Protein AF-A0A392RI21-F1 (afdb_monomer)

pLDDT: mean 90.42, std 6.4, range [50.53, 97.06]

Foldseek 3Di:
DFDADPVRDDPVNVLVVLDDPVVPPDPVVSCVVSCVVVDDDDDADDDDPVQDDDDDFDADPVRPDTPCVPHDDDDPVSQVSRCVVVVHPDRDPD

InterPro domains:
  IPR007855 RNA-dependent RNA polymerase [PTHR23079] (1-94)
  IPR057596 RDRP, core domain [PF05183] (6-94)

Mean predicted aligned error: 6.27 Å

Secondary structure (DSSP, 8-state):
-PPPPTT---HHHHHHHH---TT---HHHHHHHHHGGGS---------GGG---PPP-B-TTSS-BSSTT-----HHHHHHHHHHHT-SS----

Sequence (94 aa):
MFARTTTGLTADSIRAWMGDFSRIKNVAKYAARLGQSFGSSTETLSVSRNEIEIIDDVMCTRGKYVFSDGIGKISLEFARRVAEKCGYDSMPSA

Radius of gyration: 18.58 Å; Cα contacts (8 Å, |Δi|>4): 46; chains: 1; bounding box: 58×23×43 Å

Solvent-accessible surface area (backbone atoms only — not comparable to full-atom values): 6477 Å² total; per-residue (Å²): 135,78,77,68,47,99,83,67,52,39,73,63,59,52,51,57,70,77,44,91,58,84,88,50,79,50,67,69,63,38,52,55,59,62,49,57,78,72,56,90,76,83,88,75,78,91,77,58,77,91,78,60,81,91,76,82,78,47,59,44,100,78,70,82,46,70,77,37,77,96,63,85,87,77,55,72,70,56,43,44,55,43,20,59,75,73,69,46,96,58,66,68,94,121

Organism: NCBI:txid97028

Structure (mmCIF, N/CA/C/O backbone):
data_AF-A0A392RI21-F1
#
_entry.id   AF-A0A392RI21-F1
#
loop_
_atom_site.group_PDB
_atom_site.id
_atom_site.type_symbol
_atom_site.label_atom_id
_atom_site.label_alt_id
_atom_site.label_comp_id
_atom_site.label_asym_id
_atom_site.label_entity_id
_atom_site.label_seq_id
_atom_site.pdbx_PDB_ins_code
_atom_site.Cartn_x
_atom_site.Cartn_y
_atom_site.Cartn_z
_atom_site.occupancy
_atom_site.B_iso_or_equiv
_atom_site.auth_seq_id
_atom_site.auth_comp_id
_atom_site.auth_asym_id
_atom_site.auth_atom_id
_atom_site.pdbx_PDB_model_num
ATOM 1 N N . MET A 1 1 ? 21.557 1.382 -20.742 1.00 50.53 1 MET A N 1
ATOM 2 C CA . MET A 1 1 ? 22.359 0.405 -19.974 1.00 50.53 1 MET A CA 1
ATOM 3 C C . MET A 1 1 ? 22.488 0.943 -18.559 1.00 50.53 1 MET A C 1
ATOM 5 O O . MET A 1 1 ? 22.936 2.071 -18.417 1.00 50.53 1 MET A O 1
ATOM 9 N N . PHE A 1 2 ? 22.011 0.221 -17.543 1.00 69.19 2 PHE A N 1
ATOM 10 C CA . PHE A 1 2 ? 22.170 0.639 -16.143 1.00 69.19 2 PHE A CA 1
ATOM 11 C C . PHE A 1 2 ? 23.513 0.133 -15.609 1.00 69.19 2 PHE A C 1
ATOM 13 O O . PHE A 1 2 ? 23.929 -0.973 -15.963 1.00 69.19 2 PHE A O 1
ATOM 20 N N . ALA A 1 3 ? 24.187 0.936 -14.785 1.00 73.88 3 ALA A N 1
ATOM 21 C CA . ALA A 1 3 ? 25.427 0.524 -14.141 1.00 73.88 3 ALA A CA 1
ATOM 22 C C . ALA A 1 3 ? 25.161 -0.682 -13.226 1.00 73.88 3 ALA A C 1
ATOM 24 O O . ALA A 1 3 ? 24.184 -0.693 -12.474 1.00 73.88 3 ALA A O 1
ATOM 25 N N . ARG A 1 4 ? 26.010 -1.710 -13.313 1.00 72.25 4 ARG A N 1
ATOM 26 C CA . ARG A 1 4 ? 25.983 -2.836 -12.372 1.00 72.25 4 ARG A CA 1
ATOM 27 C C . ARG A 1 4 ? 26.671 -2.405 -11.084 1.00 72.25 4 ARG A C 1
ATOM 29 O O . ARG A 1 4 ? 27.716 -1.758 -11.142 1.00 72.25 4 ARG A O 1
ATOM 36 N N . THR A 1 5 ? 26.108 -2.772 -9.939 1.00 81.31 5 THR A N 1
ATOM 37 C CA . THR A 1 5 ? 26.807 -2.597 -8.662 1.00 81.31 5 THR A CA 1
ATOM 38 C C . THR A 1 5 ? 27.947 -3.612 -8.544 1.00 81.31 5 THR A C 1
ATOM 40 O O . THR A 1 5 ? 27.971 -4.629 -9.241 1.00 81.31 5 THR A O 1
ATOM 43 N N . THR A 1 6 ? 28.870 -3.383 -7.611 1.00 80.12 6 THR A N 1
ATOM 44 C CA . THR A 1 6 ? 29.926 -4.347 -7.245 1.00 80.12 6 THR A CA 1
ATOM 45 C C . THR A 1 6 ? 29.371 -5.688 -6.750 1.00 80.12 6 THR A C 1
ATOM 47 O O . THR A 1 6 ? 30.056 -6.700 -6.828 1.00 80.12 6 THR A O 1
ATOM 50 N N . THR A 1 7 ? 28.115 -5.709 -6.293 1.00 83.50 7 THR A N 1
ATOM 51 C CA . THR A 1 7 ? 27.374 -6.904 -5.858 1.00 83.50 7 THR A CA 1
ATOM 52 C C . THR A 1 7 ? 26.557 -7.567 -6.974 1.00 83.50 7 THR A C 1
ATOM 54 O O . THR A 1 7 ? 25.868 -8.550 -6.724 1.00 83.50 7 THR A O 1
ATOM 57 N N . GLY A 1 8 ? 26.600 -7.042 -8.205 1.00 83.62 8 GLY A N 1
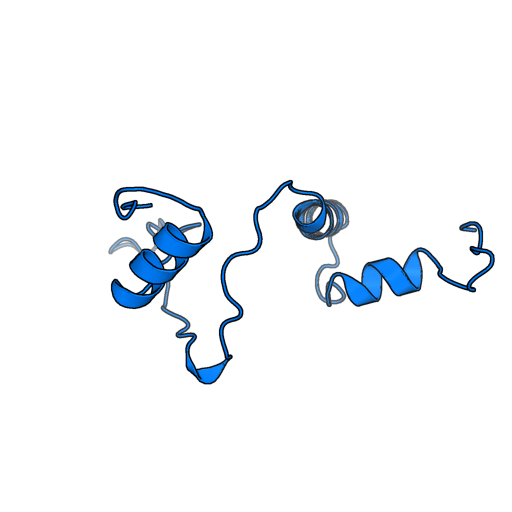ATOM 58 C CA . GLY A 1 8 ? 25.847 -7.577 -9.343 1.00 83.62 8 GLY A CA 1
ATOM 59 C C . GLY A 1 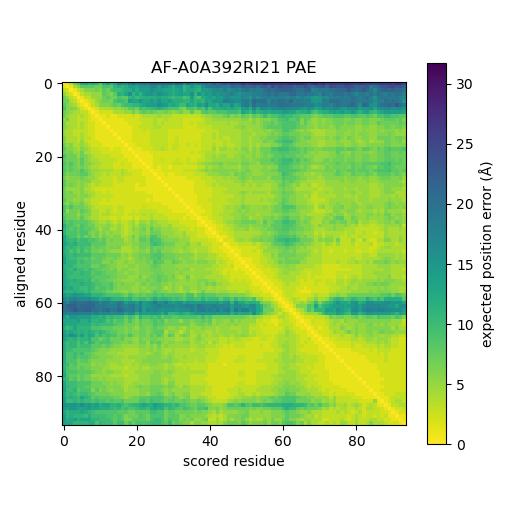8 ? 24.360 -7.199 -9.372 1.00 83.62 8 GLY A C 1
ATOM 60 O O . GLY A 1 8 ? 23.635 -7.684 -10.240 1.00 83.62 8 GLY A O 1
ATOM 61 N N . LEU A 1 9 ? 23.899 -6.314 -8.480 1.00 88.00 9 LEU A N 1
ATOM 62 C CA . LEU A 1 9 ? 22.531 -5.797 -8.508 1.00 88.00 9 LEU A CA 1
ATOM 63 C C . LEU A 1 9 ? 22.319 -4.915 -9.742 1.00 88.00 9 LEU A C 1
ATOM 65 O O . LEU A 1 9 ? 23.188 -4.139 -10.152 1.00 88.00 9 LEU A O 1
ATOM 69 N N . THR A 1 10 ? 21.129 -5.032 -10.325 1.00 90.88 10 THR A N 1
ATOM 70 C CA . THR A 1 10 ? 20.706 -4.260 -11.493 1.00 90.88 10 THR A CA 1
ATOM 71 C C . THR A 1 10 ? 19.398 -3.530 -11.207 1.00 90.88 10 THR A C 1
ATOM 73 O O . THR A 1 10 ? 18.610 -3.930 -10.350 1.00 90.88 10 THR A O 1
ATOM 76 N N . ALA A 1 11 ? 19.112 -2.477 -11.974 1.00 89.31 11 ALA A N 1
ATOM 77 C CA . ALA A 1 11 ? 17.808 -1.817 -11.913 1.00 89.31 11 ALA A CA 1
ATOM 78 C C . ALA A 1 11 ? 16.645 -2.771 -12.253 1.00 89.31 11 ALA A C 1
ATOM 80 O O . ALA A 1 11 ? 15.507 -2.517 -11.870 1.00 89.31 11 ALA A O 1
ATOM 81 N N . ASP A 1 12 ? 16.910 -3.850 -12.992 1.00 89.19 12 ASP A N 1
ATOM 82 C CA . ASP A 1 12 ? 15.914 -4.874 -13.298 1.00 89.19 12 ASP A CA 1
ATOM 83 C C . ASP A 1 12 ? 15.604 -5.754 -12.083 1.00 89.19 12 ASP A C 1
ATOM 85 O O . ASP A 1 12 ? 14.442 -5.873 -11.704 1.00 89.19 12 ASP A O 1
ATOM 89 N N . SER A 1 13 ? 16.636 -6.238 -11.383 1.00 89.50 13 SER A N 1
ATOM 90 C CA . SER A 1 13 ? 16.452 -7.022 -10.156 1.00 89.50 13 SER A CA 1
ATOM 91 C C . SER A 1 13 ? 15.780 -6.218 -9.039 1.00 89.50 13 SER A C 1
ATOM 93 O O . SER A 1 13 ? 14.975 -6.768 -8.296 1.00 89.50 13 SER A O 1
ATOM 95 N N . ILE A 1 14 ? 16.060 -4.912 -8.938 1.00 90.62 14 ILE A N 1
ATOM 96 C CA . ILE A 1 14 ? 15.386 -4.031 -7.968 1.00 90.62 14 ILE A CA 1
ATOM 97 C C . ILE A 1 14 ? 13.896 -3.901 -8.306 1.00 90.62 14 ILE A C 1
ATOM 99 O O . ILE A 1 14 ? 13.057 -4.094 -7.432 1.00 90.62 14 ILE A O 1
ATOM 103 N N . ARG A 1 15 ? 13.546 -3.635 -9.573 1.00 91.31 15 ARG A N 1
ATOM 104 C CA . ARG A 1 15 ? 12.138 -3.528 -9.992 1.00 91.31 15 ARG A CA 1
ATOM 105 C C . ARG A 1 15 ? 11.372 -4.836 -9.792 1.00 91.31 15 ARG A C 1
ATOM 107 O O . ARG A 1 15 ? 10.221 -4.783 -9.379 1.00 91.31 15 ARG A O 1
ATOM 114 N N . ALA A 1 16 ? 12.005 -5.984 -10.038 1.00 90.81 16 ALA A N 1
ATOM 115 C CA . ALA A 1 16 ? 11.406 -7.295 -9.783 1.00 90.81 16 ALA A CA 1
ATOM 116 C C . ALA A 1 16 ? 11.166 -7.553 -8.284 1.00 90.81 16 ALA A C 1
ATOM 118 O O . ALA A 1 16 ? 10.160 -8.153 -7.917 1.00 90.81 16 ALA A O 1
ATOM 119 N N . TRP A 1 17 ? 12.060 -7.069 -7.414 1.00 91.06 17 TRP A N 1
ATOM 120 C CA . TRP A 1 17 ? 11.889 -7.148 -5.961 1.00 91.06 17 TRP A CA 1
ATOM 121 C C . TRP A 1 17 ? 10.752 -6.252 -5.442 1.00 91.06 17 TRP A C 1
ATOM 123 O O . TRP A 1 17 ? 10.050 -6.640 -4.513 1.00 91.06 17 TRP A O 1
ATOM 133 N N . MET A 1 18 ? 10.528 -5.085 -6.058 1.00 92.44 18 MET A N 1
ATOM 134 C CA . MET A 1 18 ? 9.459 -4.152 -5.661 1.00 92.44 18 MET A CA 1
ATOM 135 C C . MET A 1 18 ? 8.043 -4.714 -5.885 1.00 92.44 18 MET A C 1
ATOM 137 O O . MET A 1 18 ? 7.100 -4.256 -5.243 1.00 92.44 18 MET A O 1
ATOM 141 N N . GLY A 1 19 ? 7.879 -5.679 -6.795 1.00 91.62 19 GLY A N 1
ATOM 142 C CA . GLY A 1 19 ? 6.604 -6.340 -7.073 1.00 91.62 19 GLY A CA 1
ATOM 143 C C . GLY A 1 19 ? 6.413 -6.709 -8.544 1.00 91.62 19 G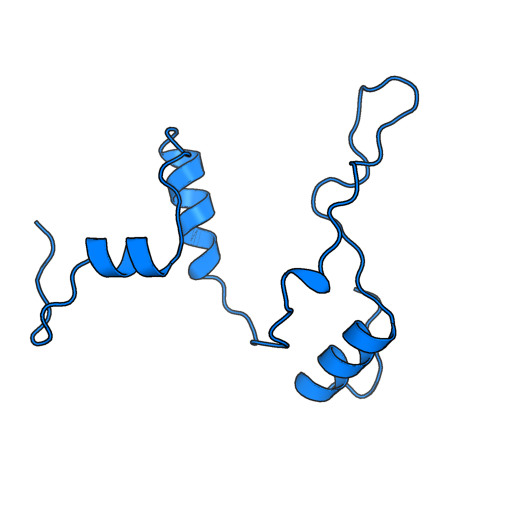LY A C 1
ATOM 144 O O . GLY A 1 19 ? 7.213 -6.356 -9.413 1.00 91.62 19 GLY A O 1
ATOM 145 N N . ASP A 1 20 ? 5.318 -7.413 -8.838 1.00 93.00 20 ASP A N 1
ATOM 146 C CA . ASP A 1 20 ? 4.937 -7.747 -10.212 1.00 93.00 20 ASP A CA 1
ATOM 147 C C . ASP A 1 20 ? 4.027 -6.669 -10.818 1.00 93.00 20 ASP A C 1
ATOM 149 O O . ASP A 1 20 ? 2.838 -6.564 -10.513 1.00 93.00 20 ASP A O 1
ATOM 153 N N . PHE A 1 21 ? 4.598 -5.887 -11.732 1.00 92.12 21 PHE A N 1
ATOM 154 C CA . PHE A 1 21 ? 3.896 -4.853 -12.494 1.00 92.12 21 PHE A CA 1
ATOM 155 C C . PHE A 1 21 ? 3.716 -5.227 -13.974 1.00 92.12 21 PHE A C 1
ATOM 157 O O . PHE A 1 21 ? 3.310 -4.383 -14.775 1.00 92.12 21 PHE A O 1
ATOM 164 N N . SER A 1 22 ? 4.003 -6.476 -14.364 1.00 91.38 22 SER A N 1
ATOM 165 C CA . SER A 1 22 ? 4.011 -6.935 -15.767 1.00 91.38 22 SER A CA 1
ATOM 166 C C . SER A 1 22 ? 2.670 -6.739 -16.489 1.00 91.38 22 SER A C 1
ATOM 168 O O . SER A 1 22 ? 2.623 -6.547 -17.706 1.00 91.38 22 SER A O 1
ATOM 170 N N . ARG A 1 23 ? 1.562 -6.723 -15.738 1.00 95.19 23 ARG A N 1
ATOM 171 C CA . ARG A 1 23 ? 0.205 -6.504 -16.264 1.00 95.19 23 ARG A CA 1
ATOM 172 C C . ARG A 1 23 ? -0.085 -5.035 -16.611 1.00 95.19 23 ARG A C 1
ATOM 174 O O . ARG A 1 23 ? -1.053 -4.765 -17.323 1.00 95.19 23 ARG A O 1
ATOM 181 N N . ILE A 1 24 ? 0.730 -4.080 -16.150 1.00 94.06 24 ILE A N 1
ATOM 182 C CA . ILE A 1 24 ? 0.529 -2.640 -16.369 1.00 94.06 24 ILE A CA 1
ATOM 183 C C . ILE A 1 24 ? 1.284 -2.192 -17.625 1.00 94.06 24 ILE A C 1
ATOM 185 O O . ILE A 1 24 ? 2.452 -1.826 -17.581 1.00 94.06 24 ILE A O 1
ATOM 189 N N . LYS A 1 25 ? 0.588 -2.179 -18.765 1.00 95.12 25 LYS A N 1
ATOM 190 C CA . LYS A 1 25 ? 1.180 -1.805 -20.066 1.00 95.12 25 LYS A CA 1
ATOM 191 C C . LYS A 1 25 ? 1.285 -0.294 -20.291 1.00 95.12 25 LYS A C 1
ATOM 193 O O . LYS A 1 25 ? 2.058 0.160 -21.128 1.00 95.12 25 LYS A O 1
ATOM 198 N N . ASN A 1 26 ? 0.477 0.495 -19.584 1.00 97.06 26 ASN A N 1
ATOM 199 C CA . ASN A 1 26 ? 0.500 1.949 -19.706 1.00 97.06 26 ASN A CA 1
ATOM 200 C C . ASN A 1 26 ? 1.676 2.526 -18.905 1.00 97.06 26 ASN A C 1
ATOM 202 O O . ASN A 1 26 ? 1.724 2.362 -17.688 1.00 97.06 26 ASN A O 1
ATOM 206 N N . VAL A 1 27 ? 2.579 3.234 -19.588 1.00 94.81 27 VAL A N 1
ATOM 207 C CA . VAL A 1 27 ? 3.832 3.750 -19.009 1.00 94.81 27 VAL A CA 1
ATOM 208 C C . VAL A 1 27 ? 3.586 4.704 -17.837 1.00 94.81 27 VAL A C 1
ATOM 210 O O . VAL A 1 27 ? 4.244 4.581 -16.808 1.00 94.81 27 VAL A O 1
ATOM 213 N N . ALA A 1 28 ? 2.611 5.612 -17.948 1.00 95.69 28 ALA A N 1
ATOM 214 C CA . ALA A 1 28 ? 2.302 6.560 -16.879 1.00 95.69 28 ALA A CA 1
ATOM 215 C C . ALA A 1 28 ? 1.760 5.847 -15.628 1.00 95.69 28 ALA A C 1
ATOM 217 O O . ALA A 1 28 ? 2.225 6.102 -14.519 1.00 95.69 28 ALA A O 1
ATOM 218 N N . LYS A 1 29 ? 0.832 4.893 -15.800 1.00 94.62 29 LYS A N 1
ATOM 219 C CA . LYS A 1 29 ? 0.319 4.070 -14.690 1.00 94.62 29 LYS A CA 1
ATOM 220 C C . LYS A 1 29 ? 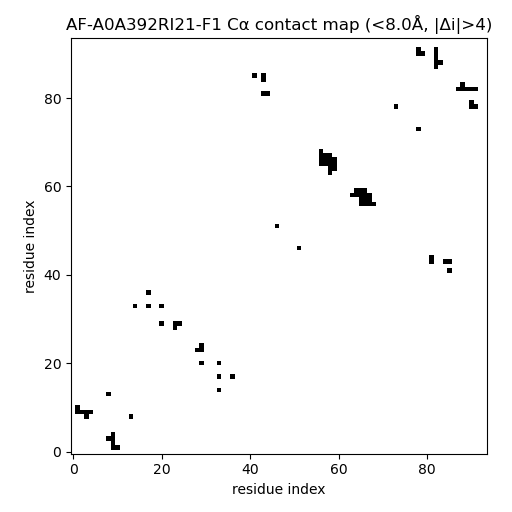1.408 3.190 -14.078 1.00 94.62 29 LYS A C 1
ATOM 222 O O . LYS A 1 29 ? 1.437 3.039 -12.861 1.00 94.62 29 LYS A O 1
ATOM 227 N N . TYR A 1 30 ? 2.291 2.627 -14.902 1.00 94.12 30 TYR A N 1
ATOM 228 C CA . TYR A 1 30 ? 3.421 1.820 -14.445 1.00 94.12 30 TYR A CA 1
ATOM 229 C C . TYR A 1 30 ? 4.345 2.649 -13.551 1.00 94.12 30 TYR A C 1
ATOM 231 O O . TYR A 1 30 ? 4.605 2.260 -12.416 1.00 94.12 30 TYR A O 1
ATOM 239 N N . ALA A 1 31 ? 4.771 3.823 -14.027 1.00 93.00 31 ALA A N 1
ATOM 240 C CA . ALA A 1 31 ? 5.634 4.722 -13.270 1.00 93.00 31 ALA A CA 1
ATOM 241 C C . ALA A 1 31 ? 4.973 5.177 -11.959 1.00 93.00 31 ALA A C 1
ATOM 243 O O . ALA A 1 31 ? 5.622 5.161 -10.917 1.00 93.00 31 ALA A O 1
ATOM 244 N N . ALA A 1 32 ? 3.676 5.506 -11.987 1.00 93.38 32 ALA A N 1
ATOM 245 C CA . ALA A 1 32 ? 2.935 5.900 -10.792 1.00 93.38 32 ALA A CA 1
ATOM 246 C C . ALA A 1 32 ? 2.866 4.780 -9.738 1.00 93.38 32 ALA A C 1
ATOM 248 O O . ALA A 1 32 ? 3.050 5.049 -8.555 1.00 93.38 32 ALA A O 1
ATOM 249 N N . ARG A 1 33 ? 2.636 3.524 -10.148 1.00 92.75 33 ARG A N 1
ATOM 250 C CA . ARG A 1 33 ? 2.580 2.372 -9.228 1.00 92.75 33 ARG A CA 1
ATOM 251 C C . ARG A 1 33 ? 3.951 1.979 -8.697 1.00 92.75 33 ARG A C 1
ATOM 253 O O . ARG A 1 33 ? 4.074 1.745 -7.502 1.00 92.75 33 ARG A O 1
ATOM 260 N N . LEU A 1 34 ? 4.975 1.993 -9.547 1.00 93.25 34 LEU A N 1
ATOM 261 C CA . LEU A 1 34 ? 6.358 1.793 -9.116 1.00 93.25 34 LEU A CA 1
ATOM 262 C C . LEU A 1 34 ? 6.782 2.871 -8.104 1.00 93.25 34 LEU A C 1
ATOM 264 O O . LEU A 1 34 ? 7.461 2.580 -7.126 1.00 93.25 34 LEU A O 1
ATOM 268 N N . GLY A 1 35 ? 6.331 4.111 -8.319 1.00 93.06 35 GLY A N 1
ATOM 269 C CA . GLY A 1 35 ? 6.597 5.245 -7.442 1.00 93.06 35 GLY A CA 1
ATOM 270 C C . GLY A 1 35 ? 6.045 5.100 -6.022 1.00 93.06 35 GLY A C 1
ATOM 271 O O . GLY A 1 35 ? 6.598 5.702 -5.107 1.00 93.06 35 GLY A O 1
ATOM 272 N N . GLN A 1 36 ? 5.010 4.277 -5.805 1.00 91.25 36 GLN A N 1
ATOM 273 C CA . GLN A 1 36 ? 4.429 4.066 -4.470 1.00 91.25 36 GLN A CA 1
ATOM 274 C C . GLN A 1 36 ? 5.439 3.460 -3.489 1.00 91.25 36 GLN A C 1
ATOM 276 O O . GLN A 1 36 ? 5.409 3.781 -2.305 1.00 91.25 36 GLN A O 1
ATOM 281 N N . SER A 1 37 ? 6.383 2.655 -3.981 1.00 90.25 37 SER A N 1
ATOM 282 C CA . SER A 1 37 ? 7.451 2.062 -3.170 1.00 90.25 37 SER A CA 1
ATOM 283 C C . SER A 1 37 ? 8.497 3.070 -2.677 1.00 90.25 37 SER A C 1
ATOM 285 O O . SER A 1 37 ? 9.323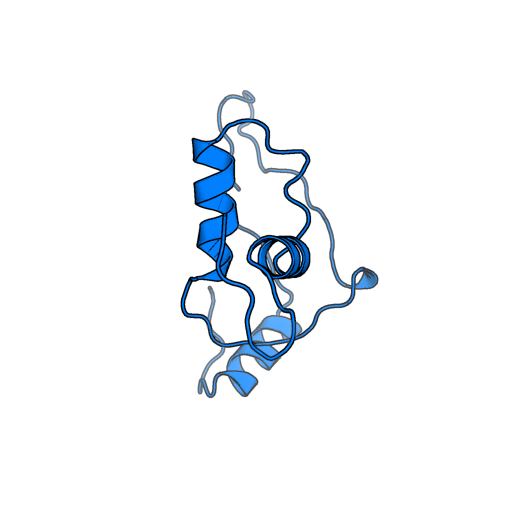 2.715 -1.844 1.00 90.25 37 SER A O 1
ATOM 287 N N . PHE A 1 38 ? 8.500 4.304 -3.192 1.00 91.31 38 PHE A N 1
ATOM 288 C CA . PHE A 1 38 ? 9.400 5.373 -2.744 1.00 91.31 38 PHE A CA 1
ATOM 289 C C . PHE A 1 38 ? 8.740 6.326 -1.739 1.00 91.31 38 PHE A C 1
ATOM 291 O O . PHE A 1 38 ? 9.370 7.293 -1.310 1.00 91.31 38 PHE A O 1
ATOM 298 N N . GLY A 1 39 ? 7.479 6.078 -1.371 1.00 90.81 39 GLY A N 1
ATOM 299 C CA . GLY A 1 39 ? 6.829 6.797 -0.283 1.00 90.81 39 GLY A CA 1
ATOM 300 C C . GLY A 1 39 ? 7.534 6.514 1.043 1.00 90.81 39 GLY A C 1
ATOM 301 O O . GLY A 1 39 ? 7.877 5.372 1.338 1.00 90.81 39 GLY A O 1
ATOM 302 N N . SER A 1 40 ? 7.747 7.552 1.850 1.00 93.31 40 SER A N 1
ATOM 303 C CA . SER A 1 40 ? 8.194 7.358 3.229 1.00 93.31 40 SER A CA 1
ATOM 304 C C . SER A 1 40 ? 7.043 6.770 4.044 1.00 93.31 40 SER A C 1
ATOM 306 O O . SER A 1 40 ? 5.955 7.346 4.080 1.00 93.31 40 SER A O 1
ATOM 308 N N . SER A 1 41 ? 7.271 5.626 4.683 1.00 91.00 41 SER A N 1
ATOM 309 C CA . SER A 1 41 ? 6.274 4.944 5.508 1.00 91.00 41 SER A CA 1
ATOM 310 C C . SER A 1 41 ? 6.937 4.233 6.680 1.00 91.00 41 SER A C 1
ATOM 312 O O . SER A 1 41 ? 8.035 3.696 6.535 1.00 91.00 41 SER A O 1
ATOM 314 N N . THR A 1 42 ? 6.240 4.161 7.810 1.00 90.25 42 THR A N 1
ATOM 315 C CA . THR A 1 42 ? 6.638 3.324 8.946 1.00 90.25 42 THR A CA 1
ATOM 316 C C . THR A 1 42 ? 6.078 1.920 8.747 1.00 90.25 42 THR A C 1
ATOM 318 O O . THR A 1 42 ? 4.871 1.753 8.590 1.00 90.25 42 THR A O 1
ATOM 321 N N . GLU A 1 43 ? 6.939 0.904 8.745 1.00 90.81 43 GLU A N 1
ATOM 322 C CA . GLU A 1 43 ? 6.500 -0.493 8.674 1.00 90.81 43 GLU A CA 1
ATOM 323 C C . GLU A 1 43 ? 5.740 -0.872 9.955 1.00 90.81 43 GLU A C 1
ATOM 325 O O . GLU A 1 43 ? 6.224 -0.646 11.064 1.00 90.81 43 GLU A O 1
ATOM 330 N N . THR A 1 44 ? 4.532 -1.424 9.804 1.00 91.06 44 THR A N 1
ATOM 331 C CA . THR A 1 44 ? 3.634 -1.746 10.922 1.00 91.06 44 THR A CA 1
ATOM 332 C C . THR A 1 44 ? 3.560 -3.251 11.169 1.00 91.06 44 THR A C 1
ATOM 334 O O . THR A 1 44 ? 4.279 -3.777 12.001 1.00 91.06 44 THR A O 1
ATOM 337 N N . LEU A 1 45 ? 2.710 -4.010 10.499 1.00 91.50 45 LEU A N 1
ATOM 338 C CA . LEU A 1 45 ? 2.582 -5.442 10.769 1.00 91.50 45 LEU A CA 1
ATOM 339 C C . LEU A 1 45 ? 2.563 -6.211 9.460 1.00 91.50 45 LEU A C 1
ATOM 341 O O . LEU A 1 45 ? 1.960 -5.784 8.479 1.00 91.50 45 LEU A O 1
ATOM 345 N N . SER A 1 46 ? 3.203 -7.376 9.469 1.00 92.62 46 SER A N 1
ATOM 346 C CA . SER A 1 46 ? 3.035 -8.355 8.401 1.00 92.62 46 SER A CA 1
ATOM 347 C C . SER A 1 46 ? 1.697 -9.068 8.590 1.00 92.62 46 SER A C 1
ATOM 349 O O . SER A 1 46 ? 1.436 -9.596 9.669 1.00 92.62 46 SER A O 1
ATOM 351 N N . VAL A 1 47 ? 0.866 -9.076 7.548 1.00 92.50 47 VAL A N 1
ATOM 352 C CA . VAL A 1 47 ? -0.460 -9.713 7.542 1.00 92.50 47 VAL A CA 1
ATOM 353 C C . VAL A 1 47 ? -0.424 -10.928 6.626 1.00 92.50 47 VAL A C 1
ATOM 355 O O . VAL A 1 47 ? 0.021 -10.834 5.479 1.00 92.50 47 VAL A O 1
ATOM 358 N N . SER A 1 48 ? -0.870 -12.079 7.125 1.00 93.38 48 SER A N 1
ATOM 359 C CA . SER A 1 48 ? -0.972 -13.289 6.314 1.00 93.38 48 SER A CA 1
ATOM 360 C C . SER A 1 48 ? -2.098 -13.159 5.290 1.00 93.38 48 SER A C 1
ATOM 362 O O . SER A 1 48 ? -3.114 -12.516 5.538 1.00 93.38 48 SER A O 1
ATOM 364 N N . ARG A 1 49 ? -1.983 -13.847 4.147 1.00 92.38 49 ARG A N 1
ATOM 365 C CA . ARG A 1 49 ? -3.054 -13.875 3.131 1.00 92.38 49 ARG A CA 1
ATOM 366 C C . ARG A 1 49 ? -4.393 -14.376 3.683 1.00 92.38 49 ARG A C 1
ATOM 368 O O . ARG A 1 49 ? -5.426 -13.965 3.177 1.00 92.38 49 ARG A O 1
ATOM 375 N N . ASN A 1 50 ? -4.369 -15.227 4.708 1.00 94.06 50 ASN A N 1
ATOM 376 C CA . ASN A 1 50 ? -5.576 -15.778 5.332 1.00 94.06 50 ASN A CA 1
ATOM 377 C C . ASN A 1 50 ? -6.285 -14.778 6.262 1.00 94.06 50 ASN A C 1
ATOM 379 O O . ASN A 1 50 ? -7.395 -15.046 6.706 1.00 94.06 50 ASN A O 1
ATOM 383 N N . GLU A 1 51 ? -5.642 -13.652 6.572 1.00 92.31 51 GLU A N 1
ATOM 384 C CA . GLU A 1 51 ? -6.186 -12.566 7.394 1.00 92.31 51 GLU A CA 1
ATOM 385 C C . GLU A 1 51 ? -6.699 -11.401 6.522 1.00 92.31 51 GLU A C 1
ATOM 387 O O . GLU A 1 51 ? -7.058 -10.348 7.044 1.00 92.31 51 GLU A O 1
ATOM 392 N N . ILE A 1 52 ? -6.711 -11.571 5.192 1.00 94.50 52 ILE A N 1
ATOM 393 C CA . ILE A 1 52 ? -7.133 -10.558 4.220 1.00 94.50 52 ILE A CA 1
ATOM 394 C C . ILE A 1 52 ? -8.450 -10.990 3.579 1.00 94.50 52 ILE A C 1
ATOM 396 O O . ILE A 1 52 ? -8.542 -12.055 2.970 1.00 94.50 52 ILE A O 1
ATOM 400 N N . GLU A 1 53 ? -9.442 -10.110 3.649 1.00 94.50 53 GLU A N 1
ATOM 401 C CA . GLU A 1 53 ? -10.708 -10.236 2.933 1.00 94.50 53 GLU A CA 1
ATOM 402 C C . GLU A 1 53 ? -10.761 -9.204 1.800 1.00 94.50 53 GLU A C 1
ATOM 404 O O . GLU A 1 53 ? -10.482 -8.022 2.013 1.00 94.50 53 GLU A O 1
ATOM 409 N N . ILE A 1 54 ? -11.115 -9.645 0.588 1.00 92.50 54 ILE A N 1
ATOM 410 C CA . ILE A 1 54 ? -11.413 -8.736 -0.524 1.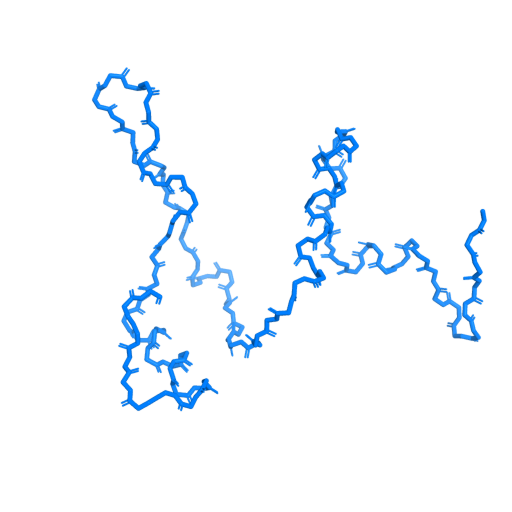00 92.50 54 ILE A CA 1
ATOM 411 C C . ILE A 1 54 ? -12.910 -8.450 -0.485 1.00 92.50 54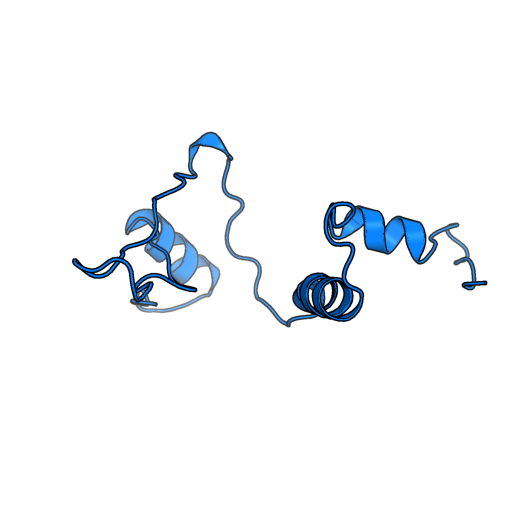 ILE A C 1
ATOM 413 O O . ILE A 1 54 ? -13.716 -9.352 -0.697 1.00 92.50 54 ILE A O 1
ATOM 417 N N . ILE A 1 55 ? -13.255 -7.197 -0.205 1.00 92.38 55 ILE A N 1
ATOM 418 C CA . ILE A 1 55 ? -14.635 -6.721 -0.112 1.00 92.38 55 ILE A CA 1
ATOM 419 C C . ILE A 1 55 ? -14.971 -5.970 -1.400 1.00 92.38 55 ILE A C 1
ATOM 421 O O . ILE A 1 55 ? -14.149 -5.198 -1.898 1.00 92.38 55 ILE A O 1
ATOM 425 N N . ASP A 1 56 ? -16.175 -6.189 -1.923 1.00 91.94 56 ASP A N 1
ATOM 426 C CA . ASP A 1 56 ? -16.664 -5.477 -3.100 1.00 91.94 56 ASP A CA 1
ATOM 427 C C . ASP A 1 56 ? -16.853 -3.980 -2.831 1.00 91.94 56 ASP A C 1
ATOM 429 O O . ASP A 1 56 ? -17.210 -3.546 -1.729 1.00 91.94 56 ASP A O 1
ATOM 433 N N . ASP A 1 57 ? -16.657 -3.186 -3.880 1.00 92.38 57 ASP A N 1
ATOM 434 C CA . ASP A 1 57 ? -16.845 -1.746 -3.821 1.00 92.38 57 ASP A CA 1
ATOM 435 C C . ASP A 1 57 ? -18.298 -1.356 -3.505 1.00 92.38 57 ASP A C 1
ATOM 437 O O . ASP A 1 57 ? -19.269 -1.901 -4.038 1.00 92.38 57 ASP A O 1
ATOM 441 N N . VAL A 1 58 ? -18.456 -0.328 -2.673 1.00 91.75 58 VAL A N 1
ATOM 442 C CA . VAL A 1 58 ? -19.755 0.258 -2.348 1.00 91.75 58 VAL A CA 1
ATOM 443 C C . VAL A 1 58 ? -20.176 1.187 -3.481 1.00 91.75 58 VAL A C 1
ATOM 445 O O . VAL A 1 58 ? -19.667 2.299 -3.629 1.00 91.75 58 VAL A O 1
ATOM 448 N N . MET A 1 59 ? -21.148 0.742 -4.269 1.00 91.94 59 MET A N 1
ATOM 449 C CA . MET A 1 59 ? -21.677 1.484 -5.413 1.00 91.94 59 MET A CA 1
ATOM 450 C C . MET A 1 59 ? -22.939 2.271 -5.049 1.00 91.94 59 MET A C 1
ATOM 452 O O . MET A 1 59 ? -23.737 1.855 -4.209 1.00 91.94 59 MET A O 1
ATOM 456 N N . CYS A 1 60 ? -23.184 3.397 -5.726 1.00 89.94 60 CYS A N 1
ATOM 457 C CA . CYS A 1 60 ? -24.489 4.056 -5.639 1.00 89.94 60 CYS A CA 1
ATOM 458 C C . CYS A 1 60 ? -25.600 3.160 -6.221 1.00 89.94 60 CYS A C 1
ATOM 460 O O . CYS A 1 60 ? -25.351 2.368 -7.128 1.00 89.94 60 CYS A O 1
ATOM 462 N N . THR A 1 61 ? -26.853 3.337 -5.783 1.00 81.19 61 THR A N 1
ATOM 463 C CA . THR A 1 61 ? -28.023 2.553 -6.252 1.00 81.19 61 THR A CA 1
ATOM 464 C C . THR A 1 61 ? -28.253 2.598 -7.766 1.00 81.19 61 THR A C 1
ATOM 466 O O . THR A 1 61 ? -28.987 1.781 -8.310 1.00 81.19 61 THR A O 1
ATOM 469 N N . ARG A 1 62 ? -27.624 3.550 -8.463 1.00 82.88 62 ARG A N 1
ATOM 470 C CA . ARG A 1 62 ? -27.688 3.722 -9.920 1.00 82.88 62 ARG A CA 1
ATOM 471 C C . ARG A 1 62 ? -26.394 3.309 -10.639 1.00 82.88 62 ARG A C 1
ATOM 473 O O . ARG A 1 62 ? -26.253 3.613 -11.818 1.00 82.88 62 ARG A O 1
ATOM 480 N N . GLY A 1 63 ? -25.431 2.707 -9.933 1.00 78.44 63 GLY A N 1
ATOM 481 C CA . GLY A 1 63 ? -24.153 2.210 -10.467 1.00 78.44 63 GLY A CA 1
ATOM 482 C C . GLY A 1 63 ? -23.180 3.277 -10.986 1.00 78.44 63 GLY A C 1
ATOM 483 O O . GLY A 1 63 ? -22.158 2.943 -11.571 1.00 78.44 63 GLY A O 1
ATOM 484 N N . LYS A 1 64 ? -23.485 4.566 -10.805 1.00 87.19 64 LYS A N 1
ATOM 485 C CA . LYS A 1 64 ? -22.734 5.680 -11.407 1.00 87.19 64 LYS A CA 1
ATOM 486 C C . LYS A 1 64 ? -21.473 6.079 -10.629 1.00 87.19 64 LYS A C 1
ATOM 488 O O . LYS A 1 64 ? -20.569 6.659 -11.220 1.00 87.19 64 LYS A O 1
ATOM 493 N N . TYR A 1 65 ? -21.426 5.820 -9.324 1.00 87.06 65 TYR A N 1
ATOM 494 C CA . TYR A 1 65 ? -20.355 6.294 -8.443 1.00 87.06 65 TYR A CA 1
ATOM 495 C C . TYR A 1 65 ? -19.896 5.189 -7.493 1.00 87.06 65 TYR A C 1
ATOM 497 O O . TYR A 1 65 ? -20.738 4.448 -6.978 1.00 87.06 65 TYR A O 1
ATOM 505 N N . VAL A 1 66 ? -18.582 5.137 -7.260 1.00 91.94 66 VAL A N 1
ATOM 506 C CA . VAL A 1 66 ? -17.917 4.289 -6.263 1.00 91.94 66 VAL A CA 1
ATOM 507 C C . VAL A 1 66 ? -17.703 5.131 -5.004 1.00 91.94 66 VAL A C 1
ATOM 509 O O . VAL A 1 66 ? -17.052 6.170 -5.071 1.00 91.94 66 VAL A O 1
ATOM 512 N N . PHE A 1 67 ? -18.269 4.721 -3.871 1.00 90.56 67 PHE A N 1
ATOM 513 C CA . PHE A 1 67 ? -18.128 5.418 -2.585 1.00 90.56 67 PHE A CA 1
ATOM 514 C C . PHE A 1 67 ? -16.972 4.891 -1.731 1.00 90.56 67 PHE A C 1
ATOM 516 O O . PHE A 1 67 ? -16.590 5.543 -0.763 1.00 90.56 67 PHE A O 1
ATOM 523 N N . SER A 1 68 ? -16.429 3.724 -2.075 1.00 92.06 68 SER A N 1
ATOM 524 C CA . SER A 1 68 ? -15.313 3.077 -1.379 1.00 92.06 68 SER A CA 1
ATOM 525 C C . SER A 1 68 ? -13.960 3.248 -2.072 1.00 92.06 68 SER A C 1
ATOM 527 O O . SER A 1 68 ? -12.986 2.640 -1.635 1.00 92.06 68 SER A O 1
ATOM 529 N N . ASP A 1 69 ? -13.871 4.057 -3.133 1.00 90.38 69 AS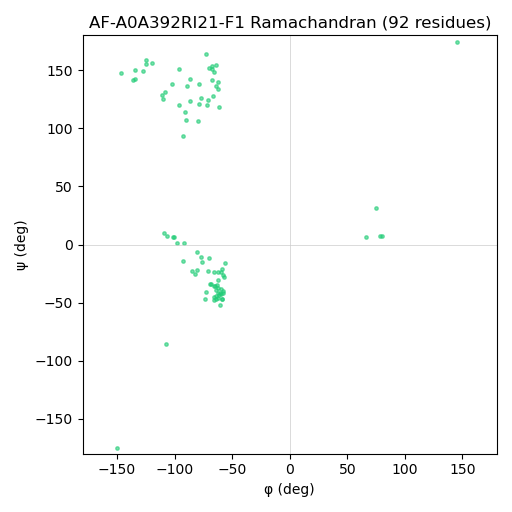P A N 1
ATOM 530 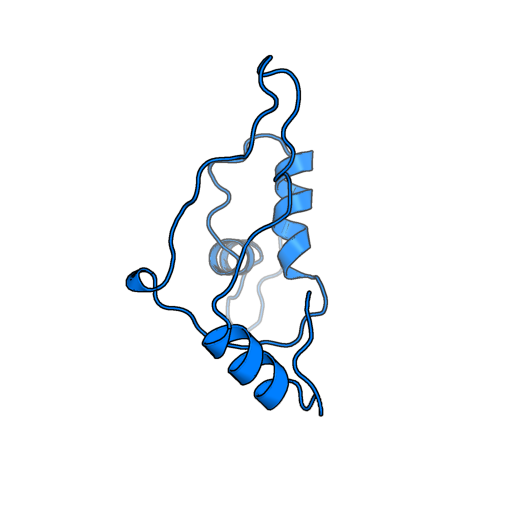C CA . ASP A 1 69 ? -12.621 4.207 -3.883 1.00 90.38 69 ASP A CA 1
ATOM 531 C C . ASP A 1 69 ? -11.514 4.765 -2.976 1.00 90.38 69 ASP A C 1
ATOM 533 O O . ASP A 1 69 ? -11.624 5.856 -2.413 1.00 90.38 69 ASP A O 1
ATOM 537 N N . GLY A 1 70 ? -10.453 3.977 -2.813 1.00 88.12 70 GLY A N 1
ATOM 538 C CA . GLY A 1 70 ? -9.300 4.323 -1.990 1.00 88.12 70 GLY A CA 1
ATOM 539 C C . GLY A 1 70 ? -9.472 4.119 -0.483 1.00 88.12 70 GLY A C 1
ATOM 540 O O . GLY A 1 70 ? -8.563 4.498 0.254 1.00 88.12 70 GLY A O 1
ATOM 541 N N . ILE A 1 71 ? -10.570 3.516 -0.008 1.00 92.69 71 ILE A N 1
ATOM 542 C CA . ILE A 1 71 ? -10.768 3.214 1.419 1.00 92.69 71 ILE A CA 1
ATOM 543 C C . ILE A 1 71 ? -10.937 1.716 1.682 1.00 92.69 71 ILE A C 1
ATOM 545 O O . ILE A 1 71 ? -11.341 0.941 0.822 1.00 92.69 71 ILE A O 1
ATOM 549 N N . GLY A 1 72 ? -10.632 1.310 2.912 1.00 92.56 72 GLY A N 1
ATOM 550 C CA . GLY A 1 72 ? -10.765 -0.063 3.386 1.00 92.56 72 GLY A CA 1
ATOM 551 C C . GLY A 1 72 ? -11.069 -0.103 4.879 1.00 92.56 72 GLY A C 1
ATOM 552 O O . GLY A 1 72 ? -11.272 0.934 5.512 1.00 92.56 72 GLY A O 1
ATOM 553 N N . LYS A 1 73 ? -11.114 -1.308 5.448 1.00 94.06 73 LYS A N 1
ATOM 554 C CA . LYS A 1 73 ? -11.327 -1.522 6.883 1.00 94.06 73 LYS A CA 1
ATOM 555 C C . LYS A 1 73 ? -10.231 -2.420 7.435 1.00 94.06 73 LYS A C 1
ATOM 557 O O . LYS A 1 73 ? -9.745 -3.308 6.743 1.00 94.06 73 LYS A O 1
ATOM 562 N N . ILE A 1 74 ? -9.897 -2.202 8.699 1.00 94.88 74 ILE A N 1
ATOM 563 C CA . ILE A 1 74 ? -9.061 -3.093 9.501 1.00 94.88 74 ILE A CA 1
ATOM 564 C C . ILE A 1 74 ? -9.826 -3.470 10.767 1.00 94.88 74 ILE A C 1
ATOM 566 O O . ILE A 1 74 ? -10.730 -2.745 11.192 1.00 94.88 74 ILE A O 1
ATOM 570 N N . SER A 1 75 ? -9.492 -4.611 11.366 1.00 94.19 75 SER A N 1
ATOM 571 C CA . SER A 1 75 ? -10.095 -4.993 12.641 1.00 94.19 75 SER A CA 1
ATOM 572 C C . SER A 1 75 ? -9.633 -4.054 13.760 1.00 94.19 75 SER A C 1
ATOM 574 O O . SER A 1 75 ? -8.537 -3.490 13.713 1.00 94.19 75 SER A O 1
ATOM 576 N N . LEU A 1 76 ? -10.462 -3.914 14.797 1.00 95.00 76 LEU A N 1
ATOM 577 C CA . LEU A 1 76 ? -10.130 -3.108 15.975 1.00 95.00 76 LEU A CA 1
ATOM 578 C C . LEU A 1 76 ? -8.837 -3.595 16.648 1.00 95.00 76 LEU A C 1
ATOM 580 O O . LEU A 1 76 ? -7.994 -2.800 17.057 1.00 95.00 76 LEU A O 1
ATOM 584 N N . GLU A 1 77 ? -8.663 -4.914 16.725 1.00 93.50 77 GLU A N 1
ATOM 585 C CA . GLU A 1 77 ? -7.452 -5.531 17.264 1.00 93.50 77 GLU A CA 1
ATOM 586 C C . GLU A 1 77 ? -6.212 -5.150 16.444 1.00 93.50 77 GLU A C 1
ATOM 588 O O . GLU A 1 77 ? -5.180 -4.787 17.011 1.00 93.50 77 GLU A O 1
ATOM 593 N N . PHE A 1 78 ? -6.319 -5.176 15.112 1.00 94.50 78 PHE A N 1
ATOM 594 C CA . PHE A 1 78 ? -5.223 -4.796 14.229 1.00 94.50 78 PHE A CA 1
ATOM 595 C C . PHE A 1 78 ? -4.859 -3.316 14.394 1.00 94.50 78 PHE A C 1
ATOM 597 O O . PHE A 1 78 ? -3.683 -2.993 14.551 1.00 94.50 78 PHE A O 1
ATOM 604 N N . ALA A 1 79 ? -5.858 -2.429 14.457 1.00 95.06 79 ALA A N 1
ATOM 605 C CA . ALA A 1 79 ? -5.654 -1.001 14.701 1.00 95.06 79 ALA A CA 1
ATOM 606 C C . ALA A 1 79 ? -4.923 -0.737 16.029 1.00 95.06 79 ALA A C 1
ATOM 608 O O . ALA A 1 79 ? -3.992 0.067 16.075 1.00 95.06 79 ALA A O 1
ATOM 609 N N . ARG A 1 80 ? -5.276 -1.469 17.095 1.00 94.50 80 ARG A N 1
ATOM 610 C CA . ARG A 1 80 ? -4.595 -1.373 18.394 1.00 94.50 80 ARG A CA 1
ATOM 611 C C . ARG A 1 80 ? -3.121 -1.771 18.301 1.00 94.50 80 ARG A C 1
ATOM 613 O O . ARG A 1 80 ? -2.261 -1.049 18.792 1.00 94.50 80 ARG A O 1
ATOM 620 N N . ARG A 1 81 ? -2.820 -2.888 17.630 1.00 94.12 81 ARG A N 1
ATOM 621 C CA . ARG A 1 81 ? -1.438 -3.366 17.445 1.00 94.12 81 ARG A CA 1
ATOM 622 C C . ARG A 1 81 ? -0.604 -2.402 16.593 1.00 94.12 81 ARG A C 1
ATOM 624 O O . ARG A 1 81 ? 0.586 -2.233 16.849 1.00 94.12 81 ARG A O 1
ATOM 631 N N . VAL A 1 82 ? -1.219 -1.762 15.595 1.00 94.69 82 VAL A N 1
ATOM 632 C CA . VAL A 1 82 ? -0.575 -0.702 14.804 1.00 94.69 82 VAL A CA 1
ATOM 633 C C . VAL A 1 82 ? -0.258 0.508 15.684 1.00 94.69 82 VAL A C 1
ATOM 635 O O . VAL A 1 82 ? 0.873 0.986 15.653 1.00 94.69 82 VAL A O 1
ATOM 638 N N . ALA A 1 83 ? -1.212 0.961 16.506 1.00 95.19 83 ALA A N 1
ATOM 639 C CA . ALA A 1 83 ? -1.014 2.092 17.411 1.00 95.19 83 ALA A CA 1
ATOM 640 C C . ALA A 1 83 ? 0.148 1.854 18.387 1.00 95.19 83 ALA A C 1
ATOM 642 O O . ALA A 1 83 ? 1.033 2.699 18.510 1.00 95.19 83 ALA A O 1
ATOM 643 N N . GLU A 1 84 ? 0.187 0.667 18.999 1.00 93.81 84 GLU A N 1
ATOM 644 C CA . GLU A 1 84 ? 1.264 0.243 19.899 1.00 93.81 84 GLU A CA 1
ATOM 645 C C . GLU A 1 84 ? 2.628 0.255 19.196 1.00 93.81 84 GLU A C 1
ATOM 647 O O . GLU A 1 84 ? 3.588 0.811 19.727 1.00 93.81 84 GLU A O 1
ATOM 652 N N . LYS A 1 85 ? 2.726 -0.298 17.978 1.00 93.75 85 LYS A N 1
ATOM 653 C CA . LYS A 1 85 ? 3.998 -0.323 17.241 1.00 93.75 85 LYS A CA 1
ATOM 654 C C . LYS A 1 85 ? 4.459 1.066 16.795 1.00 93.75 85 LYS A C 1
ATOM 656 O O . LYS A 1 85 ? 5.659 1.326 16.758 1.00 93.75 85 LYS A O 1
ATOM 661 N N . CYS A 1 86 ? 3.528 1.951 16.454 1.00 93.00 86 CYS A N 1
ATOM 662 C CA . CYS A 1 86 ? 3.838 3.327 16.081 1.00 93.00 86 CYS A CA 1
ATOM 663 C C . CYS A 1 86 ? 4.076 4.252 17.288 1.00 93.00 86 CYS A C 1
ATOM 665 O O . CYS A 1 86 ? 4.486 5.392 17.085 1.00 93.00 86 CYS A O 1
ATOM 667 N N . GLY A 1 87 ? 3.856 3.778 18.521 1.00 93.81 87 GLY A N 1
ATOM 668 C CA . GLY A 1 87 ? 4.063 4.558 19.743 1.00 93.81 87 GLY A CA 1
ATOM 669 C C . GLY A 1 87 ? 2.977 5.604 20.007 1.00 93.81 87 GLY A C 1
ATOM 670 O O . GLY A 1 87 ? 3.277 6.658 20.558 1.00 93.81 87 GLY A O 1
ATOM 671 N N . TYR A 1 88 ? 1.735 5.345 19.589 1.00 93.44 88 TYR A N 1
ATOM 672 C CA . TYR A 1 88 ? 0.602 6.234 19.852 1.00 93.44 88 TYR A CA 1
ATOM 673 C C . TYR A 1 88 ? -0.089 5.898 21.181 1.00 93.44 88 TYR A C 1
ATOM 675 O O . TYR A 1 88 ? -0.391 4.737 21.453 1.00 93.44 88 TYR A O 1
ATOM 683 N N . ASP A 1 89 ? -0.421 6.928 21.967 1.00 89.62 89 ASP A N 1
ATOM 684 C CA . ASP A 1 89 ? -1.115 6.790 23.262 1.00 89.62 89 ASP A CA 1
ATOM 685 C C . ASP A 1 89 ? -2.591 6.381 23.127 1.00 89.62 89 ASP A C 1
ATOM 687 O O . ASP A 1 89 ? -3.201 5.851 24.056 1.00 89.62 89 ASP A O 1
ATOM 691 N N . SER A 1 90 ? -3.189 6.649 21.967 1.00 91.94 90 SER A N 1
ATOM 692 C CA . SER A 1 90 ? -4.573 6.295 21.660 1.00 91.94 90 SER A CA 1
ATOM 693 C C . SER A 1 90 ? -4.668 5.681 20.272 1.00 91.94 90 SER A C 1
ATOM 695 O O . SER A 1 90 ? -3.869 5.983 19.384 1.00 91.94 90 SER A O 1
ATOM 697 N N . MET A 1 91 ? -5.642 4.789 20.091 1.00 93.00 91 MET A N 1
ATOM 698 C CA . MET A 1 91 ? -5.865 4.127 18.813 1.00 93.00 91 MET A CA 1
ATOM 699 C C . MET A 1 91 ? -6.458 5.128 17.806 1.00 93.00 91 MET A C 1
ATOM 701 O O . MET A 1 91 ? -7.552 5.646 18.058 1.00 93.00 91 MET A O 1
ATOM 705 N N . PRO A 1 92 ? -5.786 5.391 16.671 1.00 90.25 92 PRO A N 1
ATOM 706 C CA . PRO A 1 92 ? -6.331 6.256 15.634 1.00 90.25 92 PRO A CA 1
ATOM 707 C C . PRO A 1 92 ? -7.548 5.604 14.966 1.00 90.25 92 PRO A C 1
ATOM 709 O O . PRO A 1 92 ? -7.661 4.378 14.896 1.00 90.25 92 PRO A O 1
ATOM 712 N N . SER A 1 93 ? -8.471 6.430 14.471 1.00 91.25 93 SER A N 1
ATOM 713 C CA . SER A 1 93 ? -9.654 5.975 13.731 1.00 91.25 93 SER A CA 1
ATOM 714 C C . SER A 1 93 ? -9.396 5.759 12.235 1.00 91.25 93 SER A C 1
ATOM 716 O O . SER A 1 93 ? -10.149 5.011 11.609 1.00 91.25 93 SER A O 1
ATOM 718 N N . ALA A 1 94 ? -8.365 6.404 11.678 1.00 88.25 94 ALA A N 1
ATOM 719 C CA . ALA A 1 94 ? -7.868 6.265 10.309 1.00 88.25 94 ALA A CA 1
ATOM 720 C C . ALA A 1 94 ? -6.408 6.731 10.228 1.00 88.25 94 ALA A C 1
ATOM 722 O O . ALA A 1 94 ? -6.054 7.656 10.998 1.00 88.25 94 ALA A O 1
#